Protein AF-A0A3D5M4F5-F1 (afdb_monomer_lite)

Sequence (116 aa):
MSSNTANNKKQNHLEYRVFPEPHWRLTPGNSAIHSEILLVHGLGEHAGRMLSVASFLANQGFAVRILDLPGHGGDGSESHHRLMRAYLTEGGPAEVLHAIRNLSAADQQHLHHVRD

Radius of gyration: 15.27 Å; chains: 1; bounding box: 43×43×36 Å

Secondary structure (DSSP, 8-state):
---------PPPEEEEE-SSSSEEEEE-SSS----EEEEE--TT--HHHHHHHHHHHHTTT-EEEEEPPTT-S----HHHHHHHHHHHH--SHHHHHHHHHTS-HHHHHHHHHTT-

pLDDT: mean 84.7, std 14.72, range [34.66, 97.19]

Structure (mmCIF, N/CA/C/O backbone):
data_AF-A0A3D5M4F5-F1
#
_entry.id   AF-A0A3D5M4F5-F1
#
loop_
_atom_site.group_PDB
_atom_site.id
_atom_site.type_symbol
_atom_site.label_atom_id
_atom_site.label_alt_id
_atom_site.label_comp_id
_atom_site.label_asym_id
_atom_site.label_entity_id
_atom_site.label_seq_id
_atom_site.pdbx_PDB_ins_code
_atom_site.Cartn_x
_atom_site.Cartn_y
_atom_site.Cartn_z
_atom_site.occupancy
_atom_site.B_iso_or_equiv
_atom_site.auth_seq_id
_atom_site.auth_comp_id
_atom_site.auth_asym_id
_atom_site.auth_atom_id
_atom_site.pdbx_PDB_model_num
ATOM 1 N N . MET A 1 1 ? -30.906 27.298 -3.008 1.00 42.88 1 MET A N 1
ATOM 2 C CA . MET A 1 1 ? -29.902 27.182 -1.930 1.00 42.88 1 MET A CA 1
ATOM 3 C C . MET A 1 1 ? -29.877 25.731 -1.482 1.00 42.88 1 MET A C 1
ATOM 5 O O . MET A 1 1 ? -30.706 25.349 -0.672 1.00 42.88 1 MET A O 1
ATOM 9 N N . SER A 1 2 ? -28.992 24.917 -2.052 1.00 34.66 2 SER A N 1
ATOM 10 C CA . SER A 1 2 ? -28.764 23.551 -1.576 1.00 34.66 2 SER A CA 1
ATOM 11 C C . SER A 1 2 ? -27.272 23.391 -1.345 1.00 34.66 2 SER A C 1
ATOM 13 O O . SER A 1 2 ? 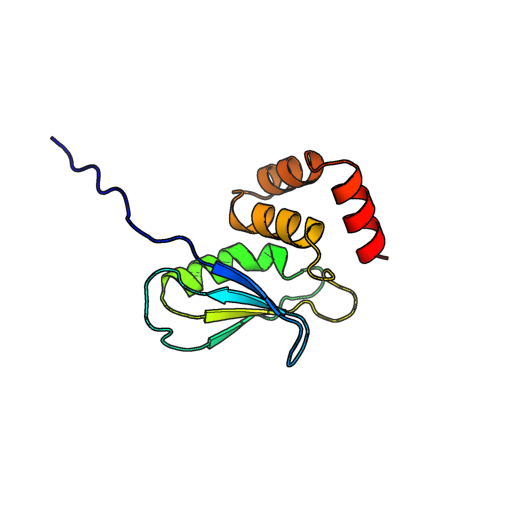-26.452 23.686 -2.210 1.00 34.66 2 SER A O 1
ATOM 15 N N . SER A 1 3 ? -26.976 23.056 -0.101 1.00 36.41 3 SER A N 1
ATOM 16 C CA . SER A 1 3 ? -25.694 22.989 0.580 1.00 36.41 3 SER A CA 1
ATOM 17 C C . SER A 1 3 ? -24.634 22.215 -0.200 1.00 36.41 3 SER A C 1
ATOM 19 O O . SER A 1 3 ? -24.733 21.005 -0.385 1.00 36.41 3 SER A O 1
ATOM 21 N N . ASN A 1 4 ? -23.580 22.931 -0.593 1.00 39.81 4 ASN A N 1
ATOM 22 C CA . ASN A 1 4 ? -22.304 22.361 -0.996 1.00 39.81 4 ASN A CA 1
ATOM 23 C C . ASN A 1 4 ? -21.596 21.854 0.269 1.00 39.81 4 ASN A C 1
ATOM 25 O O . ASN A 1 4 ? -20.771 22.551 0.859 1.00 39.81 4 ASN A O 1
ATOM 29 N N . THR A 1 5 ? -21.978 20.668 0.743 1.00 38.91 5 THR A N 1
ATOM 30 C CA . THR A 1 5 ? -21.260 19.969 1.813 1.00 38.91 5 THR A CA 1
ATOM 31 C C . THR A 1 5 ? -19.982 19.394 1.208 1.00 38.91 5 THR A C 1
ATOM 33 O O . THR A 1 5 ? -19.876 18.196 0.957 1.00 38.91 5 THR A O 1
ATOM 36 N N . ALA A 1 6 ? -19.025 20.274 0.899 1.00 41.09 6 ALA A N 1
ATOM 37 C CA . ALA A 1 6 ? -17.676 19.894 0.516 1.00 41.09 6 ALA A CA 1
ATOM 38 C C . ALA A 1 6 ? -17.098 19.063 1.667 1.00 41.09 6 ALA A C 1
ATOM 40 O O . ALA A 1 6 ? -16.788 19.563 2.748 1.00 41.09 6 ALA A O 1
ATOM 41 N N . ASN A 1 7 ? -17.087 17.756 1.440 1.00 41.69 7 ASN A N 1
ATOM 42 C CA . ASN A 1 7 ? -16.720 16.720 2.381 1.00 41.69 7 ASN A CA 1
ATOM 43 C C . ASN A 1 7 ? -15.250 16.934 2.766 1.00 41.69 7 ASN A C 1
ATOM 45 O O . ASN A 1 7 ? -14.347 16.560 2.023 1.00 41.69 7 ASN A O 1
ATOM 49 N N . ASN A 1 8 ? -15.008 17.586 3.903 1.00 44.53 8 ASN A N 1
ATOM 50 C CA . ASN A 1 8 ? -13.679 17.904 4.425 1.00 44.53 8 ASN A CA 1
ATOM 51 C C . ASN A 1 8 ? -12.998 16.644 5.004 1.00 44.53 8 ASN A C 1
ATOM 53 O O . ASN A 1 8 ? -12.540 16.622 6.148 1.00 44.53 8 ASN A O 1
ATOM 57 N N . LYS A 1 9 ? -12.984 15.543 4.241 1.00 54.16 9 LYS A N 1
ATOM 58 C CA . LYS A 1 9 ? -12.186 14.359 4.553 1.00 54.16 9 LYS A CA 1
ATOM 59 C C . LYS A 1 9 ? -10.754 14.668 4.133 1.00 54.16 9 LYS A C 1
ATOM 61 O O . LYS A 1 9 ? -10.445 14.671 2.944 1.00 54.16 9 LYS A O 1
ATOM 66 N N . LYS A 1 10 ? -9.875 14.945 5.104 1.00 64.81 10 LYS A N 1
ATOM 67 C CA . LYS A 1 10 ? -8.430 14.938 4.839 1.00 64.81 10 LYS A CA 1
ATOM 68 C C . LYS A 1 10 ? -8.054 13.601 4.206 1.00 64.81 10 LYS A C 1
ATOM 70 O O . LYS A 1 10 ? -8.524 12.555 4.651 1.00 64.81 10 LYS A O 1
ATOM 75 N N . GLN A 1 11 ? -7.226 13.662 3.169 1.00 81.62 11 GLN A N 1
ATOM 76 C CA . GLN A 1 11 ? -6.809 12.483 2.420 1.00 81.62 11 GLN A CA 1
ATOM 77 C C . GLN A 1 11 ? -6.050 11.501 3.319 1.00 81.62 11 GLN A C 1
ATOM 79 O O . GLN A 1 11 ? -5.262 11.909 4.174 1.00 81.62 11 GLN A O 1
ATOM 84 N N . ASN A 1 12 ? -6.284 10.208 3.099 1.00 90.81 12 ASN A N 1
ATOM 85 C CA . ASN A 1 12 ? -5.531 9.147 3.756 1.00 90.81 12 ASN A CA 1
ATOM 86 C C . ASN A 1 12 ? -4.047 9.235 3.365 1.00 90.81 12 ASN A C 1
ATOM 88 O O . ASN A 1 12 ? -3.704 9.530 2.216 1.00 90.81 12 ASN A O 1
ATOM 92 N N . HIS A 1 13 ? -3.166 8.975 4.326 1.00 93.25 13 HIS A N 1
ATOM 93 C CA . HIS A 1 13 ? -1.723 9.006 4.128 1.00 93.25 13 HIS A CA 1
ATOM 94 C C . HIS A 1 13 ? -1.216 7.610 3.765 1.00 93.25 13 HIS A C 1
ATOM 96 O O . HIS A 1 13 ? -1.340 6.688 4.570 1.00 93.25 13 HIS A O 1
ATOM 102 N N . LEU A 1 14 ? -0.681 7.462 2.552 1.00 94.81 14 LEU A N 1
ATOM 103 C CA . LEU A 1 14 ? -0.048 6.235 2.075 1.00 94.81 14 LEU A CA 1
ATOM 104 C C . LEU A 1 14 ? 1.466 6.343 2.268 1.00 94.81 14 LEU A C 1
ATOM 106 O O . LEU A 1 14 ? 2.067 7.310 1.802 1.00 94.81 14 LEU A O 1
ATOM 110 N N . GLU A 1 15 ? 2.059 5.338 2.897 1.00 94.56 15 GLU A N 1
ATOM 111 C CA . GLU A 1 15 ? 3.503 5.215 3.096 1.00 94.56 15 GLU A CA 1
ATOM 112 C C . GLU A 1 15 ? 3.953 3.765 2.874 1.00 94.56 15 GLU A C 1
ATOM 114 O O . GLU A 1 15 ? 3.195 2.825 3.126 1.00 94.56 15 GLU A O 1
ATOM 119 N N . TYR A 1 16 ? 5.194 3.583 2.431 1.00 93.88 16 TYR A N 1
ATOM 120 C CA . TYR A 1 16 ? 5.859 2.284 2.399 1.00 93.88 16 TYR A CA 1
ATOM 121 C C . TYR A 1 16 ? 6.779 2.131 3.613 1.00 93.88 16 TYR A C 1
ATOM 123 O O . TYR A 1 16 ? 7.512 3.053 3.975 1.00 93.88 16 TYR A O 1
ATOM 131 N N . ARG A 1 17 ? 6.741 0.970 4.266 1.00 94.12 17 ARG A N 1
ATOM 132 C CA . ARG A 1 17 ? 7.524 0.653 5.467 1.00 94.12 17 ARG A CA 1
ATOM 133 C C . ARG A 1 17 ? 8.280 -0.648 5.255 1.00 94.12 17 ARG A C 1
ATOM 135 O O . ARG A 1 17 ? 7.734 -1.570 4.673 1.00 94.12 17 ARG A O 1
ATOM 142 N N . VAL A 1 18 ? 9.496 -0.742 5.792 1.00 90.44 18 VAL A N 1
ATOM 143 C CA . VAL A 1 18 ? 10.372 -1.925 5.645 1.00 90.44 18 VAL A CA 1
ATOM 144 C C . VAL A 1 18 ? 10.424 -2.834 6.880 1.00 90.44 18 VAL A C 1
ATOM 146 O O . VAL A 1 18 ? 10.994 -3.913 6.815 1.00 90.44 18 VAL A O 1
ATOM 149 N N . PHE A 1 19 ? 9.842 -2.413 8.008 1.00 87.25 19 PHE A N 1
ATOM 150 C CA . PHE A 1 19 ? 9.840 -3.161 9.272 1.00 87.25 19 PHE A CA 1
ATOM 151 C C . PHE A 1 19 ? 8.417 -3.232 9.863 1.00 87.25 19 PHE A C 1
ATOM 153 O O . PHE A 1 19 ? 7.711 -2.214 9.834 1.00 87.25 19 PHE A O 1
ATOM 160 N N . PRO A 1 20 ? 7.972 -4.365 10.453 1.00 85.06 20 PRO A N 1
ATOM 161 C CA . PRO A 1 20 ? 8.710 -5.623 10.658 1.00 85.06 20 PRO A CA 1
ATOM 162 C C . PRO A 1 20 ? 8.977 -6.417 9.374 1.00 85.06 20 PRO A C 1
ATOM 164 O O . PRO A 1 20 ? 10.002 -7.070 9.293 1.00 85.06 20 PRO A O 1
ATOM 167 N N . GLU A 1 21 ? 8.117 -6.273 8.370 1.00 89.50 21 GLU A N 1
ATOM 168 C CA . GLU A 1 21 ? 8.307 -6.765 7.002 1.00 89.50 21 GLU A CA 1
ATOM 169 C C . GLU A 1 21 ? 7.947 -5.635 6.026 1.00 89.50 21 GLU A C 1
ATOM 171 O O . GLU A 1 21 ? 7.187 -4.739 6.422 1.00 89.50 21 GLU A O 1
ATOM 176 N N . PRO A 1 22 ? 8.445 -5.637 4.779 1.00 90.50 22 PRO A N 1
ATOM 177 C CA . PRO A 1 22 ? 8.038 -4.670 3.769 1.00 90.50 22 PRO A CA 1
ATOM 178 C C . PRO A 1 22 ? 6.519 -4.654 3.541 1.00 90.50 22 PRO A C 1
ATOM 180 O O . PRO A 1 22 ? 5.904 -5.681 3.261 1.00 90.50 22 PRO A O 1
ATOM 183 N N . HIS A 1 23 ? 5.886 -3.491 3.706 1.00 93.50 23 HIS A N 1
ATOM 184 C CA . HIS A 1 23 ? 4.442 -3.325 3.534 1.00 93.50 23 HIS A CA 1
ATOM 185 C C . HIS A 1 23 ? 4.053 -1.882 3.222 1.00 93.50 23 HIS A C 1
ATOM 187 O O . HIS A 1 23 ? 4.709 -0.919 3.622 1.00 93.50 23 HIS A O 1
ATOM 193 N N . TRP A 1 24 ? 2.898 -1.735 2.586 1.00 95.31 24 TRP A N 1
ATOM 194 C CA . TRP A 1 24 ? 2.203 -0.464 2.466 1.00 95.31 24 TRP A CA 1
ATOM 195 C C . TRP A 1 24 ? 1.361 -0.217 3.708 1.00 95.31 24 TRP A C 1
ATOM 197 O O . TRP A 1 24 ? 0.727 -1.128 4.245 1.00 95.31 24 TRP A O 1
ATOM 207 N N . ARG A 1 25 ? 1.313 1.032 4.159 1.00 95.94 25 ARG A N 1
ATOM 208 C CA . ARG A 1 25 ? 0.425 1.465 5.230 1.00 95.94 25 ARG A CA 1
ATOM 209 C C . ARG A 1 25 ? -0.415 2.641 4.768 1.00 95.94 25 ARG A C 1
ATOM 211 O O . ARG A 1 25 ? 0.112 3.649 4.308 1.00 95.94 25 ARG A O 1
ATOM 218 N N . LEU A 1 26 ? -1.726 2.510 4.932 1.00 95.88 26 LEU A N 1
ATOM 219 C CA . LEU A 1 26 ? -2.688 3.574 4.704 1.00 95.88 26 LEU A CA 1
ATOM 220 C C . LEU A 1 26 ? -3.252 4.039 6.052 1.00 95.88 26 LEU A C 1
ATOM 222 O O . LEU A 1 26 ? -3.953 3.295 6.740 1.00 95.88 26 LEU A O 1
ATOM 226 N N . THR A 1 27 ? -2.919 5.269 6.435 1.00 95.69 27 THR A N 1
ATOM 227 C CA . THR A 1 27 ? -3.316 5.878 7.710 1.00 95.69 27 THR A CA 1
ATOM 228 C C . THR A 1 27 ? -4.453 6.889 7.491 1.00 95.69 27 THR A C 1
ATOM 230 O O . THR A 1 27 ? -4.341 7.727 6.589 1.00 95.69 27 THR A O 1
ATOM 233 N N . PRO A 1 28 ? -5.536 6.859 8.294 1.00 93.19 28 PRO A N 1
ATOM 234 C CA . PRO A 1 28 ? -6.624 7.833 8.205 1.00 93.19 28 PRO A CA 1
ATOM 235 C C . PRO A 1 28 ? -6.133 9.272 8.398 1.00 93.19 28 PRO A C 1
ATOM 237 O O . PRO A 1 28 ? -5.388 9.560 9.332 1.00 93.19 28 PRO A O 1
ATOM 240 N N . GLY A 1 29 ? -6.582 10.201 7.551 1.00 85.50 29 GLY A N 1
ATOM 241 C CA . GLY A 1 29 ? -6.099 11.588 7.576 1.00 85.50 29 GLY A CA 1
ATOM 242 C C . GLY A 1 29 ? -6.604 12.457 8.741 1.00 85.50 29 GLY A C 1
ATOM 243 O O . GLY A 1 29 ? -6.074 13.548 8.945 1.00 85.50 29 GLY A O 1
ATOM 244 N N . ASN A 1 30 ? -7.645 12.041 9.479 1.00 70.44 30 ASN A N 1
ATOM 245 C CA . ASN A 1 30 ? -8.355 12.936 10.411 1.00 70.44 30 ASN A CA 1
ATOM 246 C C . ASN A 1 30 ? -8.956 12.256 11.661 1.00 70.44 30 ASN A C 1
ATOM 248 O O . ASN A 1 30 ? -9.957 12.730 12.201 1.00 70.44 30 ASN A O 1
ATOM 252 N N . SER A 1 31 ? -8.397 11.145 12.146 1.00 66.50 31 SER A N 1
ATOM 253 C CA . SER A 1 31 ? -8.943 10.456 13.328 1.00 66.50 31 SER A CA 1
ATOM 254 C C . SER A 1 31 ? -7.859 9.773 14.152 1.00 66.50 31 SER A C 1
ATOM 256 O O . SER A 1 31 ? -6.847 9.334 13.608 1.00 66.50 31 SER A O 1
ATOM 258 N N . ALA A 1 32 ? -8.086 9.668 15.466 1.00 80.31 32 ALA A N 1
ATOM 259 C CA . ALA A 1 32 ? -7.339 8.731 16.293 1.00 80.31 32 ALA A CA 1
ATOM 260 C C . ALA A 1 32 ? -7.535 7.324 15.711 1.00 80.31 32 ALA A C 1
ATOM 262 O O . ALA A 1 32 ? -8.663 6.933 15.405 1.00 80.31 32 ALA A O 1
ATOM 263 N N . ILE A 1 33 ? -6.437 6.599 15.512 1.00 90.94 33 ILE A N 1
ATOM 264 C CA . ILE A 1 33 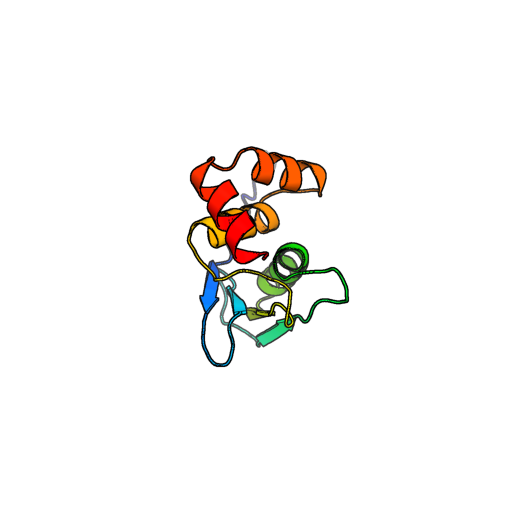? -6.482 5.235 14.987 1.00 90.94 33 ILE A CA 1
ATOM 265 C C . ILE A 1 33 ? -7.208 4.376 16.023 1.00 90.94 33 ILE A C 1
ATOM 267 O O . ILE A 1 33 ? -6.732 4.249 17.149 1.00 90.94 33 ILE A O 1
ATOM 271 N N . HIS A 1 34 ? -8.349 3.800 15.644 1.00 88.88 34 HIS A N 1
ATOM 272 C CA . HIS A 1 34 ? -9.095 2.900 16.523 1.00 88.88 34 HIS A CA 1
ATOM 273 C C . HIS A 1 34 ? -8.322 1.593 16.736 1.00 88.88 34 HIS A C 1
ATOM 275 O O . HIS A 1 34 ? -8.100 1.155 17.861 1.00 88.88 34 HIS A O 1
ATOM 281 N N . SER A 1 35 ? -7.895 0.977 15.632 1.00 94.19 35 SER A N 1
ATOM 282 C CA . SER A 1 35 ? -7.106 -0.253 15.612 1.00 94.19 35 SER A CA 1
ATOM 283 C C . SER A 1 35 ? -6.421 -0.437 14.254 1.00 94.19 35 SER A C 1
ATOM 285 O O . SER A 1 35 ? -6.637 0.342 13.318 1.00 94.19 35 SER A O 1
ATOM 287 N N . GLU A 1 36 ? -5.589 -1.474 14.145 1.00 95.31 36 GLU A N 1
ATOM 288 C CA . GLU A 1 36 ? -4.922 -1.844 12.896 1.00 95.31 36 GLU A CA 1
ATOM 289 C C . GLU A 1 36 ? -5.595 -3.041 12.221 1.00 95.31 36 GLU A C 1
ATOM 291 O O . GLU A 1 36 ? -6.070 -3.956 12.892 1.00 95.31 36 GLU A O 1
ATOM 296 N N . ILE A 1 37 ? -5.604 -3.038 10.888 1.00 97.19 37 ILE A N 1
ATOM 297 C CA . ILE A 1 37 ? -6.034 -4.166 10.058 1.00 97.19 37 ILE A CA 1
ATOM 298 C C . ILE A 1 37 ? -4.876 -4.569 9.150 1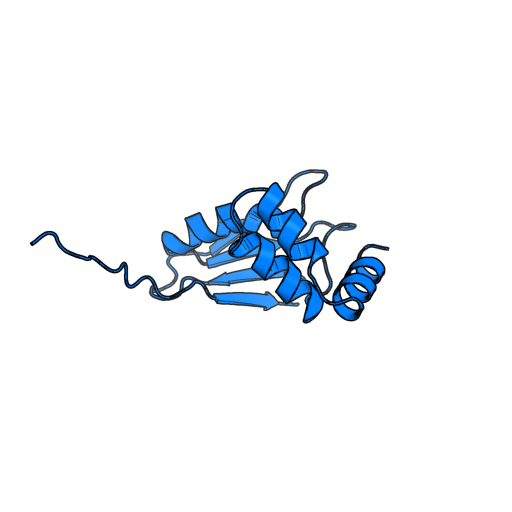.00 97.19 37 ILE A C 1
ATOM 300 O O . ILE A 1 37 ? -4.267 -3.717 8.502 1.00 97.19 37 ILE A O 1
ATOM 304 N N . LEU A 1 38 ? -4.605 -5.870 9.080 1.00 96.44 38 LEU A N 1
ATOM 305 C CA . LEU A 1 38 ? -3.691 -6.461 8.109 1.00 96.44 38 LEU A CA 1
ATOM 306 C C . LEU A 1 38 ? -4.499 -7.035 6.941 1.00 96.44 38 LEU A C 1
ATOM 308 O O . LEU A 1 38 ? -5.306 -7.941 7.138 1.00 96.44 38 LEU A O 1
ATOM 312 N N . LEU A 1 39 ? -4.282 -6.513 5.735 1.00 95.44 39 LEU A N 1
ATOM 313 C CA . LEU A 1 39 ? -4.837 -7.054 4.500 1.00 95.44 39 LEU A CA 1
ATOM 314 C C . LEU A 1 39 ? -3.800 -7.943 3.816 1.00 95.44 39 LEU A C 1
ATOM 316 O O . LEU A 1 39 ? -2.720 -7.484 3.440 1.00 95.44 39 LEU A O 1
ATOM 320 N N . VAL A 1 40 ? -4.169 -9.210 3.646 1.00 93.88 40 VAL A N 1
ATOM 321 C CA . VAL A 1 40 ? -3.419 -10.214 2.890 1.00 93.88 40 VAL A CA 1
ATOM 322 C C . VAL A 1 40 ? -4.196 -10.491 1.610 1.00 93.88 40 VAL A C 1
ATOM 324 O O . VAL A 1 40 ? -5.385 -10.810 1.670 1.00 93.88 40 VAL A O 1
ATOM 327 N N . HIS A 1 41 ? -3.556 -10.335 0.455 1.00 90.81 41 HIS A N 1
ATOM 328 C CA . HIS A 1 41 ? -4.198 -10.600 -0.830 1.00 90.81 41 HIS A CA 1
ATOM 329 C C . HIS A 1 41 ? -4.194 -12.101 -1.179 1.00 90.81 41 HIS A C 1
ATOM 331 O O . HIS A 1 41 ? -3.462 -12.895 -0.590 1.00 90.81 41 HIS A O 1
ATOM 337 N N . GLY A 1 42 ? -5.031 -12.495 -2.144 1.00 86.88 42 GLY A N 1
ATOM 338 C CA . GLY A 1 42 ? -5.090 -13.863 -2.671 1.00 86.88 42 GLY A CA 1
ATOM 339 C C . GLY A 1 42 ? -4.089 -14.131 -3.802 1.00 86.88 42 GLY A C 1
ATOM 340 O O . GLY A 1 42 ? -3.273 -13.278 -4.152 1.00 86.88 42 GLY A O 1
ATOM 341 N N . LEU A 1 43 ? -4.170 -15.322 -4.399 1.00 85.50 43 LEU A N 1
ATOM 342 C CA . LEU A 1 43 ? -3.338 -15.717 -5.540 1.00 85.50 43 LEU A CA 1
ATOM 343 C C . LEU A 1 43 ? -3.579 -14.805 -6.756 1.00 85.50 43 LEU A C 1
ATOM 345 O O . LEU A 1 43 ? -4.728 -14.565 -7.122 1.00 85.50 43 LEU A O 1
ATOM 349 N N . GLY A 1 44 ? -2.501 -14.346 -7.401 1.00 81.75 44 GLY A N 1
ATOM 350 C CA . GLY A 1 44 ? -2.570 -13.488 -8.591 1.00 81.75 44 GLY A CA 1
ATOM 351 C C . GLY A 1 44 ? -2.934 -12.027 -8.303 1.00 81.75 44 GLY A C 1
ATOM 352 O O . GLY A 1 44 ? -3.134 -11.254 -9.238 1.00 81.75 44 GLY A O 1
ATOM 353 N N . GLU A 1 45 ? -3.014 -11.649 -7.027 1.00 87.31 45 GLU A N 1
ATOM 354 C CA . GLU A 1 45 ? -3.247 -10.276 -6.584 1.00 87.31 45 GLU A CA 1
ATOM 355 C C . GLU A 1 45 ? -1.988 -9.630 -6.002 1.00 87.31 45 GLU A C 1
ATOM 357 O O . GLU A 1 45 ? -0.954 -10.276 -5.854 1.00 87.31 45 GLU A O 1
ATOM 362 N N . HIS A 1 46 ? -2.074 -8.333 -5.707 1.00 88.56 46 HIS A N 1
ATOM 363 C CA . HIS A 1 46 ? -1.004 -7.559 -5.077 1.00 88.56 46 HIS A CA 1
ATOM 364 C C . HIS A 1 46 ? -1.584 -6.395 -4.251 1.00 88.56 46 HIS A C 1
ATOM 366 O O . HIS A 1 46 ? -2.760 -6.034 -4.384 1.00 88.56 46 HIS A O 1
ATOM 372 N N . ALA A 1 47 ? -0.756 -5.763 -3.420 1.00 91.44 47 ALA A N 1
ATOM 373 C CA . ALA A 1 47 ? -1.145 -4.718 -2.475 1.00 91.44 47 ALA A CA 1
ATOM 374 C C . ALA A 1 47 ? -1.883 -3.548 -3.141 1.00 91.44 47 ALA A C 1
ATOM 376 O O . ALA A 1 47 ? -2.883 -3.057 -2.618 1.00 91.44 47 ALA A O 1
ATOM 377 N N . GLY A 1 48 ? -1.430 -3.145 -4.332 1.00 90.44 48 GLY A N 1
ATOM 378 C CA . GLY A 1 48 ? -2.076 -2.123 -5.162 1.00 90.44 48 GLY A CA 1
ATOM 379 C C . GLY A 1 48 ? -3.580 -2.334 -5.337 1.00 90.44 48 GLY A C 1
ATOM 380 O O . GLY A 1 48 ? -4.357 -1.431 -5.036 1.00 90.44 48 GLY A O 1
ATOM 381 N N . ARG A 1 49 ? -4.035 -3.533 -5.722 1.00 89.69 49 ARG A N 1
ATOM 382 C CA . ARG A 1 49 ? -5.476 -3.766 -5.927 1.00 89.69 49 ARG A CA 1
ATOM 383 C C . ARG A 1 49 ? -6.277 -3.716 -4.623 1.00 89.69 49 ARG A C 1
ATOM 385 O O . ARG A 1 49 ? -7.473 -3.431 -4.639 1.00 89.69 49 ARG A O 1
ATOM 392 N N . MET A 1 50 ? -5.630 -3.942 -3.484 1.00 93.38 50 MET A N 1
ATOM 393 C CA . MET A 1 50 ? -6.276 -3.878 -2.172 1.00 93.38 50 MET A CA 1
ATOM 394 C C . MET A 1 50 ? -6.443 -2.441 -1.657 1.00 93.38 50 MET A C 1
ATOM 396 O O . MET A 1 50 ? -7.136 -2.233 -0.660 1.00 93.38 50 MET A O 1
ATOM 400 N N . LEU A 1 51 ? -5.861 -1.432 -2.320 1.00 93.00 51 LEU A N 1
ATOM 401 C CA . LEU A 1 51 ? -5.895 -0.042 -1.852 1.00 93.00 51 LEU A CA 1
ATOM 402 C C . LEU A 1 51 ? -7.301 0.557 -1.792 1.00 93.00 51 LEU A C 1
ATOM 404 O O . LEU A 1 51 ? -7.565 1.370 -0.908 1.00 93.00 51 LEU A O 1
ATOM 408 N N . SER A 1 52 ? -8.222 0.140 -2.662 1.00 91.56 52 SER A N 1
ATOM 409 C CA . SER A 1 52 ? -9.621 0.588 -2.604 1.00 91.56 52 SER A CA 1
ATOM 410 C C . SER A 1 52 ? -10.311 0.113 -1.316 1.00 91.56 52 SER A C 1
ATOM 412 O O . SER A 1 52 ? -10.926 0.911 -0.604 1.00 91.56 52 SER A O 1
ATOM 414 N N . VAL A 1 53 ? -10.127 -1.162 -0.954 1.00 94.06 53 VAL A N 1
ATOM 415 C CA . VAL A 1 53 ? -10.611 -1.758 0.303 1.00 94.06 53 VAL A CA 1
ATOM 416 C C . VAL A 1 53 ? -9.919 -1.115 1.504 1.00 94.06 53 VAL A C 1
ATOM 418 O O . VAL A 1 53 ? -10.579 -0.739 2.473 1.00 94.06 53 VAL A O 1
ATOM 421 N N . ALA A 1 54 ? -8.601 -0.918 1.434 1.00 95.31 54 ALA A N 1
ATOM 422 C CA . ALA A 1 54 ? -7.850 -0.239 2.482 1.00 95.31 54 ALA A CA 1
ATOM 423 C C . ALA A 1 54 ? -8.338 1.198 2.698 1.00 95.31 54 ALA A C 1
ATOM 425 O O . ALA A 1 54 ? -8.489 1.629 3.836 1.00 95.31 54 ALA A O 1
ATOM 426 N N . SER A 1 55 ? -8.636 1.930 1.622 1.00 93.62 55 SER A N 1
ATOM 427 C CA . SER A 1 55 ? -9.172 3.291 1.685 1.00 93.62 55 SER A CA 1
ATOM 428 C C . SER A 1 55 ? -10.558 3.316 2.320 1.00 93.62 55 SER A C 1
ATOM 430 O O . SER A 1 55 ? -10.829 4.160 3.177 1.00 93.62 55 SER A O 1
ATOM 432 N N . PHE A 1 56 ? -11.419 2.353 1.975 1.00 93.19 56 PHE A N 1
ATOM 433 C CA . PHE A 1 56 ? -12.711 2.180 2.633 1.00 93.19 56 PHE A CA 1
ATOM 434 C C . PHE A 1 56 ? -12.553 1.968 4.146 1.00 93.19 56 PHE A C 1
ATOM 436 O O . PHE A 1 56 ? -13.185 2.686 4.917 1.00 93.19 56 PHE A O 1
ATOM 443 N N . LEU A 1 57 ? -11.677 1.056 4.575 1.00 94.62 57 LEU A N 1
ATOM 444 C CA . LEU A 1 57 ? -11.415 0.786 5.994 1.00 94.62 57 LEU A CA 1
ATOM 445 C C . LEU A 1 57 ? -10.766 1.985 6.707 1.00 94.62 57 LEU A C 1
ATOM 447 O O . LEU A 1 57 ? -11.171 2.342 7.812 1.00 94.62 57 LEU A O 1
ATOM 451 N N . ALA A 1 58 ? -9.818 2.669 6.065 1.00 94.06 58 ALA A N 1
ATOM 452 C CA . ALA A 1 58 ? -9.189 3.867 6.614 1.00 94.06 58 ALA A CA 1
ATOM 453 C C . ALA A 1 58 ? -10.196 5.003 6.825 1.00 94.06 58 ALA A C 1
ATOM 455 O O . ALA A 1 58 ? -10.171 5.685 7.849 1.00 94.06 58 ALA A O 1
ATOM 456 N N . ASN A 1 59 ? -11.168 5.142 5.923 1.00 91.31 59 ASN A N 1
ATOM 457 C CA . ASN A 1 59 ? -12.267 6.091 6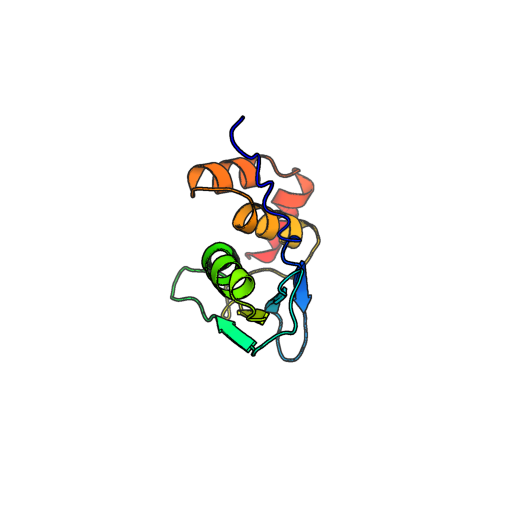.083 1.00 91.31 59 ASN A CA 1
ATOM 458 C C . ASN A 1 59 ? -13.199 5.770 7.268 1.00 91.31 59 ASN A C 1
ATOM 460 O O . ASN A 1 59 ? -13.995 6.635 7.630 1.00 91.31 59 ASN A O 1
ATOM 464 N N . GLN A 1 60 ? -13.101 4.573 7.857 1.00 91.56 60 GLN A N 1
ATOM 465 C CA . GLN A 1 60 ? -13.794 4.169 9.087 1.00 91.56 60 GLN A CA 1
ATOM 466 C C . GLN A 1 60 ? -12.907 4.268 10.344 1.00 91.56 60 GLN A C 1
ATOM 468 O O . GLN A 1 60 ? -13.345 3.895 11.428 1.00 91.56 60 GLN A O 1
ATOM 473 N N . GLY A 1 61 ? -11.670 4.770 10.228 1.00 93.00 61 GLY A N 1
ATOM 474 C CA . GLY A 1 61 ? -10.768 4.999 11.366 1.00 93.00 61 GLY A CA 1
ATOM 475 C C . GLY A 1 61 ? -9.735 3.897 11.632 1.00 93.00 61 GLY A C 1
ATOM 476 O O . GLY A 1 61 ? -9.034 3.956 12.645 1.00 93.00 61 GLY A O 1
ATOM 477 N N . PHE A 1 62 ? -9.598 2.914 10.738 1.00 95.50 62 PHE A N 1
ATOM 478 C CA . PHE A 1 62 ? -8.575 1.868 10.848 1.00 95.50 62 PHE A CA 1
ATOM 479 C C . PHE A 1 62 ? -7.269 2.279 10.167 1.00 95.50 62 PHE A C 1
ATOM 481 O O . PHE A 1 62 ? -7.279 2.778 9.046 1.00 95.50 62 PHE A O 1
ATOM 488 N N . ALA A 1 63 ? -6.124 2.008 10.790 1.00 96.00 63 ALA A N 1
ATOM 489 C CA . ALA A 1 63 ? -4.865 2.012 10.050 1.00 96.00 63 ALA A CA 1
ATOM 490 C C . ALA A 1 63 ? -4.705 0.666 9.341 1.00 96.00 63 ALA A C 1
ATOM 492 O O . ALA A 1 63 ? -4.802 -0.386 9.972 1.00 96.00 63 ALA A O 1
ATOM 493 N N . VAL A 1 64 ? -4.473 0.689 8.032 1.00 96.94 64 VAL A N 1
ATOM 494 C CA . VAL A 1 64 ? -4.465 -0.532 7.224 1.00 96.94 64 VAL A CA 1
ATOM 495 C C . VAL A 1 64 ? -3.057 -0.817 6.741 1.00 96.94 64 VAL A C 1
ATOM 497 O O . VAL A 1 64 ? -2.439 0.028 6.099 1.00 96.94 64 VAL A O 1
ATOM 500 N N . ARG A 1 65 ? -2.553 -2.011 7.042 1.00 96.62 65 ARG A N 1
ATOM 501 C CA . A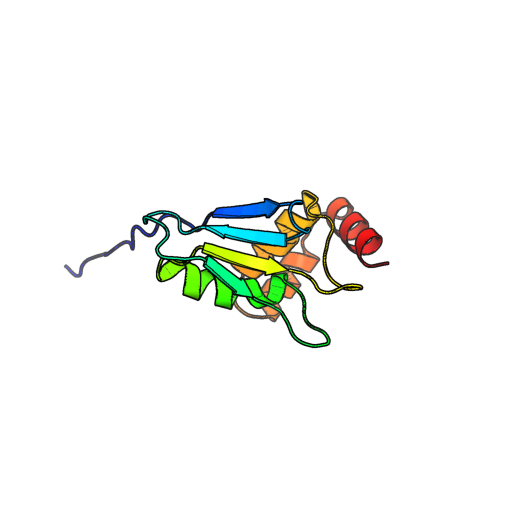RG A 1 65 ? -1.312 -2.550 6.488 1.00 96.62 65 ARG A CA 1
ATOM 502 C C . ARG A 1 65 ? -1.653 -3.497 5.352 1.00 96.62 65 ARG A C 1
ATOM 504 O O . ARG A 1 65 ? -2.554 -4.318 5.492 1.00 96.62 65 ARG A O 1
ATOM 511 N N . ILE A 1 66 ? -0.932 -3.388 4.250 1.00 95.31 66 ILE A N 1
ATOM 512 C CA . ILE A 1 66 ? -1.137 -4.186 3.049 1.00 95.31 66 ILE A CA 1
ATOM 513 C C . ILE A 1 66 ? 0.231 -4.723 2.658 1.00 95.31 66 ILE A C 1
ATOM 515 O O . ILE A 1 66 ? 1.129 -3.951 2.324 1.00 95.31 66 ILE A O 1
ATOM 519 N N . LEU A 1 67 ? 0.397 -6.033 2.760 1.00 90.75 67 LEU A N 1
ATOM 520 C CA . LEU A 1 67 ? 1.624 -6.708 2.353 1.00 90.75 67 LEU A CA 1
ATOM 521 C C . LEU A 1 67 ? 1.462 -7.300 0.961 1.00 90.75 67 LEU A C 1
ATOM 523 O O . LEU A 1 67 ? 0.371 -7.740 0.596 1.00 90.75 67 LEU A O 1
ATOM 527 N N . ASP A 1 68 ? 2.568 -7.348 0.233 1.00 89.75 68 ASP A N 1
ATOM 528 C CA . ASP A 1 68 ? 2.708 -8.227 -0.915 1.00 89.75 68 ASP A CA 1
ATOM 529 C C . ASP A 1 68 ? 3.257 -9.580 -0.437 1.00 89.75 68 ASP A C 1
ATOM 531 O O . ASP A 1 68 ? 4.197 -9.643 0.358 1.00 89.75 68 ASP A O 1
ATOM 535 N N . LEU A 1 69 ? 2.632 -10.674 -0.870 1.00 85.25 69 LEU A N 1
ATOM 536 C CA . LEU A 1 69 ? 3.127 -12.026 -0.609 1.00 85.25 69 LEU A CA 1
ATOM 537 C C . LEU A 1 69 ? 4.387 -12.306 -1.453 1.00 85.25 69 LEU A C 1
ATOM 539 O O . LEU A 1 69 ? 4.532 -11.722 -2.528 1.00 85.25 69 LEU A O 1
ATOM 543 N N . PRO A 1 70 ? 5.285 -13.219 -1.025 1.00 81.06 70 PRO A N 1
ATOM 544 C CA . PRO A 1 70 ? 6.506 -13.534 -1.767 1.00 81.06 70 PRO A CA 1
ATOM 545 C C . PRO A 1 70 ? 6.262 -13.800 -3.261 1.00 81.06 70 PRO A C 1
ATOM 547 O O . PRO A 1 70 ? 5.305 -14.482 -3.640 1.00 81.06 70 PRO A O 1
ATOM 550 N N . GLY A 1 71 ? 7.133 -13.251 -4.110 1.00 71.44 71 GLY A N 1
ATOM 551 C CA . GLY A 1 71 ? 7.004 -13.318 -5.571 1.00 71.44 71 GLY A CA 1
ATOM 552 C C . GLY A 1 71 ? 5.994 -12.333 -6.175 1.00 71.44 71 GLY A C 1
ATOM 553 O O . GLY A 1 71 ? 5.730 -12.404 -7.370 1.00 71.44 71 GLY A O 1
ATOM 554 N N . HIS A 1 72 ? 5.418 -11.435 -5.371 1.00 73.44 72 HIS A N 1
ATOM 555 C CA . HIS A 1 72 ? 4.548 -10.346 -5.812 1.00 73.44 72 HIS A CA 1
ATOM 556 C C . HIS A 1 72 ? 5.043 -9.021 -5.219 1.00 73.44 72 HIS A C 1
ATOM 558 O O . HIS A 1 72 ? 5.777 -9.006 -4.231 1.00 73.44 72 HIS A O 1
ATOM 564 N N . GLY A 1 73 ? 4.599 -7.906 -5.800 1.00 71.25 73 GLY A N 1
ATOM 565 C CA . GLY A 1 73 ? 4.732 -6.585 -5.187 1.00 71.25 73 GLY A CA 1
ATOM 566 C C . GLY A 1 73 ? 5.765 -5.661 -5.812 1.00 71.25 73 GLY A C 1
ATOM 567 O O . GLY A 1 73 ? 6.017 -5.712 -7.015 1.00 71.25 73 GLY A O 1
ATOM 568 N N . GLY A 1 74 ? 6.281 -4.757 -4.979 1.00 78.25 74 GLY A N 1
ATOM 569 C CA . GLY A 1 74 ? 7.224 -3.710 -5.355 1.00 78.25 74 GLY A CA 1
ATOM 570 C C . GLY A 1 74 ? 8.180 -3.345 -4.221 1.00 78.25 74 GLY A C 1
ATOM 571 O O . GLY A 1 74 ? 7.970 -3.718 -3.072 1.00 78.25 74 GLY A O 1
ATOM 572 N N . ASP A 1 75 ? 9.221 -2.582 -4.540 1.00 84.94 75 ASP A N 1
ATOM 573 C CA . ASP A 1 75 ? 10.309 -2.211 -3.621 1.00 84.94 75 ASP A CA 1
ATOM 574 C C . ASP A 1 75 ? 10.037 -0.928 -2.809 1.00 84.94 75 ASP A C 1
ATOM 576 O O . ASP A 1 75 ? 10.850 -0.534 -1.971 1.00 84.94 75 ASP A O 1
ATOM 580 N N . GLY A 1 76 ? 8.902 -0.264 -3.054 1.00 84.25 76 GLY A N 1
ATOM 581 C CA . GLY A 1 76 ? 8.558 1.010 -2.423 1.00 84.25 76 GLY A CA 1
ATOM 582 C C . GLY A 1 76 ? 9.336 2.220 -2.944 1.00 84.25 76 GLY A C 1
ATOM 583 O O . GLY A 1 76 ? 9.332 3.266 -2.296 1.00 84.25 76 GLY A O 1
ATOM 584 N N . SER A 1 77 ? 9.981 2.122 -4.105 1.00 90.06 77 SER A N 1
ATOM 585 C CA . SER A 1 77 ? 10.576 3.257 -4.812 1.00 90.06 77 SER A CA 1
ATOM 586 C C . SER A 1 77 ? 9.559 4.355 -5.138 1.00 90.06 77 SER A C 1
ATOM 588 O O . SER A 1 77 ? 8.343 4.195 -4.995 1.00 90.06 77 SER A O 1
ATOM 590 N N . GLU A 1 78 ? 10.044 5.494 -5.628 1.00 91.62 78 GLU A N 1
ATOM 591 C CA . GLU A 1 78 ? 9.178 6.575 -6.106 1.00 91.62 78 GLU A CA 1
ATOM 592 C C . GLU A 1 78 ? 8.266 6.115 -7.257 1.00 91.62 78 GLU A C 1
ATOM 594 O O . GLU A 1 78 ? 7.077 6.437 -7.280 1.00 91.62 78 GLU A O 1
ATOM 599 N N . SER A 1 79 ? 8.777 5.298 -8.181 1.00 89.81 79 SER A N 1
ATOM 600 C CA . SER A 1 79 ? 7.970 4.738 -9.268 1.00 89.81 79 SER A CA 1
ATOM 601 C C . SER A 1 79 ? 6.899 3.783 -8.731 1.00 89.81 79 SER A C 1
ATOM 603 O O . SER A 1 79 ? 5.755 3.828 -9.191 1.00 89.81 79 SER A O 1
ATOM 605 N N . HIS A 1 80 ? 7.205 2.991 -7.694 1.00 89.94 80 HIS A N 1
ATOM 606 C CA . HIS A 1 80 ? 6.182 2.209 -6.997 1.00 89.94 80 HIS A CA 1
ATOM 607 C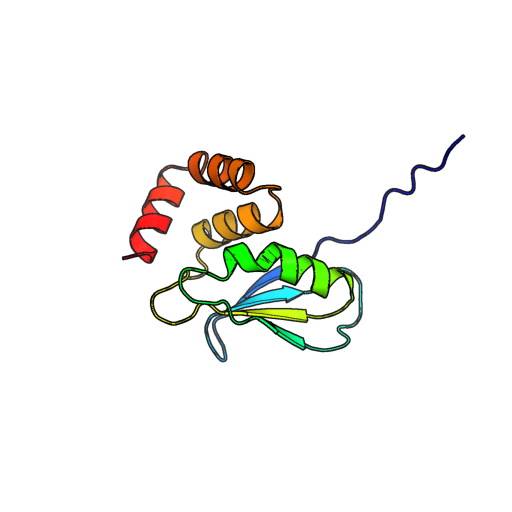 C . HIS A 1 80 ? 5.157 3.077 -6.280 1.00 89.94 80 HIS A C 1
ATOM 609 O O . HIS A 1 80 ? 3.967 2.792 -6.372 1.00 89.94 80 HIS A O 1
ATOM 615 N N . HIS A 1 81 ? 5.562 4.161 -5.621 1.00 90.69 81 HIS A N 1
ATOM 616 C CA . HIS A 1 81 ? 4.610 5.089 -5.017 1.00 90.69 81 HIS A CA 1
ATOM 617 C C . HIS A 1 81 ? 3.658 5.680 -6.063 1.00 90.69 81 HIS A C 1
ATOM 619 O O . HIS A 1 81 ? 2.458 5.763 -5.801 1.00 90.69 81 HIS A O 1
ATOM 625 N N . ARG A 1 82 ? 4.142 6.027 -7.263 1.00 91.50 82 ARG A N 1
ATOM 626 C CA . ARG A 1 82 ? 3.287 6.488 -8.374 1.00 91.50 82 ARG A CA 1
ATOM 627 C C . ARG A 1 82 ? 2.302 5.415 -8.823 1.00 91.50 82 ARG A C 1
ATOM 629 O O . ARG A 1 82 ? 1.117 5.711 -8.971 1.00 91.50 82 ARG A O 1
ATOM 636 N N . LEU A 1 83 ? 2.764 4.173 -8.972 1.00 89.94 83 LEU A N 1
ATOM 637 C CA . LEU A 1 83 ? 1.897 3.035 -9.284 1.00 89.94 83 LEU A CA 1
ATOM 638 C C . LEU A 1 83 ? 0.806 2.857 -8.218 1.00 89.94 83 LEU A C 1
ATOM 640 O O . LEU A 1 83 ? -0.372 2.731 -8.542 1.00 89.94 83 LEU A O 1
ATOM 644 N N . MET A 1 84 ? 1.180 2.887 -6.941 1.00 91.62 84 MET A N 1
ATOM 645 C CA . MET A 1 84 ? 0.241 2.728 -5.832 1.00 91.62 84 MET A CA 1
ATOM 646 C C . MET A 1 84 ? -0.737 3.894 -5.729 1.00 91.62 84 MET A C 1
ATOM 648 O O . MET A 1 84 ? -1.915 3.689 -5.447 1.00 91.62 84 MET A O 1
ATOM 652 N N . ARG A 1 85 ? -0.293 5.121 -6.011 1.00 90.56 85 ARG A N 1
ATOM 653 C CA . ARG A 1 85 ? -1.191 6.273 -6.125 1.00 90.56 85 ARG A CA 1
ATOM 654 C C . ARG A 1 85 ? -2.230 6.050 -7.211 1.00 90.56 85 ARG A C 1
ATOM 656 O O . ARG A 1 85 ? -3.395 6.256 -6.907 1.00 90.56 85 ARG A O 1
ATOM 663 N N . ALA A 1 86 ? -1.847 5.555 -8.390 1.00 89.44 86 ALA A N 1
ATOM 664 C CA . ALA A 1 86 ? -2.808 5.255 -9.450 1.00 89.44 86 ALA A CA 1
ATOM 665 C C . ALA A 1 86 ? -3.887 4.264 -8.973 1.00 89.44 86 ALA A C 1
ATOM 667 O O . ALA A 1 86 ? -5.073 4.506 -9.144 1.00 89.44 86 ALA A O 1
ATOM 668 N N . TYR A 1 87 ? -3.515 3.199 -8.265 1.00 90.00 87 TYR A N 1
ATOM 669 C CA . TYR A 1 87 ? -4.503 2.289 -7.668 1.00 90.00 87 TYR A CA 1
ATOM 670 C C . TYR A 1 87 ? -5.397 2.926 -6.594 1.00 90.00 87 TYR A C 1
ATOM 672 O O . TYR A 1 87 ? -6.518 2.469 -6.376 1.00 90.00 87 TYR A O 1
ATOM 680 N N . LEU A 1 88 ? -4.896 3.933 -5.876 1.00 89.12 88 LEU A N 1
ATOM 681 C CA . LEU A 1 88 ? -5.632 4.604 -4.806 1.00 89.12 88 LEU A CA 1
ATOM 682 C C . LEU A 1 88 ? -6.572 5.698 -5.330 1.00 89.12 88 LEU A C 1
ATOM 684 O O . LEU A 1 88 ? -7.612 5.941 -4.716 1.00 89.12 88 LEU A O 1
ATOM 688 N N . THR A 1 89 ? -6.169 6.408 -6.386 1.00 86.19 89 THR A N 1
ATOM 689 C CA . THR A 1 89 ? -6.862 7.600 -6.895 1.00 86.19 89 THR A CA 1
ATOM 690 C C . THR A 1 89 ? -7.700 7.328 -8.126 1.00 86.19 89 THR A C 1
ATOM 692 O O . THR A 1 89 ? -8.729 7.981 -8.293 1.00 86.19 89 THR A O 1
ATOM 695 N N . GLU A 1 90 ? -7.273 6.402 -8.981 1.00 83.19 90 GLU A N 1
ATOM 696 C CA . GLU A 1 90 ? -8.019 6.073 -10.186 1.00 83.19 90 GLU A CA 1
ATOM 697 C C . GLU A 1 90 ? -9.212 5.175 -9.856 1.00 83.19 90 GLU A C 1
ATOM 699 O O . GLU A 1 90 ? -9.222 4.434 -8.873 1.00 83.19 90 GLU A O 1
ATOM 704 N N . GLY A 1 91 ? -10.251 5.285 -10.681 1.00 77.12 91 GLY A N 1
ATOM 705 C CA . GLY A 1 91 ? -11.504 4.563 -10.498 1.00 77.12 91 GLY A CA 1
ATOM 706 C C . GLY A 1 91 ? -11.404 3.087 -10.883 1.00 77.12 91 GLY A C 1
ATOM 707 O O . GLY A 1 91 ? -10.891 2.251 -10.143 1.00 77.12 91 GLY A O 1
ATOM 708 N N . GLY A 1 92 ? -11.995 2.737 -12.022 1.00 81.56 92 GLY A N 1
ATOM 709 C CA . GLY A 1 92 ? -12.045 1.360 -12.489 1.00 81.56 92 GLY A CA 1
ATOM 710 C C . GLY A 1 92 ? -10.700 0.841 -13.019 1.00 81.56 92 GLY A C 1
ATOM 711 O O . GLY A 1 92 ? -9.715 1.573 -13.153 1.00 81.56 92 GLY A O 1
ATOM 712 N N . PRO A 1 93 ? -10.641 -0.456 -13.370 1.00 83.94 93 PRO A N 1
ATOM 713 C CA . PRO A 1 93 ? -9.434 -1.068 -13.919 1.00 83.94 93 PRO A CA 1
ATOM 714 C C . PRO A 1 93 ? -8.923 -0.394 -15.200 1.00 83.94 93 PRO A C 1
ATOM 716 O O . PRO A 1 93 ? -7.720 -0.388 -15.446 1.00 83.94 93 PRO A O 1
ATOM 719 N N . ALA A 1 94 ? -9.815 0.161 -16.025 1.00 88.00 94 ALA A N 1
ATOM 720 C CA . ALA A 1 94 ? -9.436 0.818 -17.273 1.00 88.00 94 ALA A CA 1
ATOM 721 C C . ALA A 1 94 ? -8.692 2.135 -17.011 1.00 88.00 94 ALA A C 1
ATOM 723 O O . ALA A 1 94 ? -7.676 2.407 -17.649 1.00 88.00 94 ALA A O 1
ATOM 724 N N . GLU A 1 95 ? -9.165 2.914 -16.042 1.00 88.19 95 GLU A N 1
ATOM 725 C CA . GLU A 1 95 ? -8.571 4.172 -15.603 1.00 88.19 95 GLU A CA 1
ATOM 726 C C . GLU A 1 95 ? -7.202 3.930 -14.966 1.00 88.19 95 GLU A C 1
ATOM 728 O O . GLU A 1 95 ? -6.224 4.575 -15.343 1.00 88.19 95 GLU A O 1
ATOM 733 N N . VAL A 1 96 ? -7.099 2.919 -14.098 1.00 87.81 96 VAL A N 1
ATOM 734 C CA . VAL A 1 96 ? -5.817 2.490 -13.521 1.00 87.81 96 VAL A CA 1
ATOM 735 C C . VAL A 1 96 ? -4.828 2.100 -14.624 1.00 87.81 96 VAL A C 1
ATOM 737 O O . VAL A 1 96 ? -3.695 2.578 -14.640 1.00 87.81 96 VAL A O 1
ATOM 740 N N . LEU A 1 97 ? -5.238 1.262 -15.584 1.00 88.94 97 LEU A N 1
ATOM 741 C CA . LEU A 1 97 ? -4.371 0.855 -16.696 1.00 88.94 97 LEU A CA 1
ATOM 742 C C . LEU A 1 97 ? -3.943 2.045 -17.559 1.00 88.94 97 LEU A C 1
ATOM 744 O O . LEU A 1 97 ? -2.797 2.092 -18.008 1.00 88.94 97 LEU A O 1
ATOM 748 N N . HIS A 1 98 ? -4.844 2.996 -17.796 1.00 90.94 98 HIS A N 1
ATOM 749 C CA . HIS A 1 98 ? -4.533 4.218 -18.522 1.00 90.94 98 HIS A CA 1
ATOM 750 C C . HIS A 1 98 ? -3.483 5.054 -17.782 1.00 90.94 98 HIS A C 1
ATOM 752 O O . HIS A 1 98 ? -2.479 5.435 -18.382 1.00 90.94 98 HIS A O 1
ATOM 758 N N . ALA A 1 99 ? -3.654 5.266 -16.475 1.00 89.38 99 ALA A N 1
ATOM 759 C CA . ALA A 1 99 ? -2.691 5.991 -15.652 1.00 89.38 99 ALA A CA 1
ATOM 760 C C . ALA A 1 99 ? -1.311 5.316 -15.646 1.00 89.38 99 ALA A C 1
ATOM 762 O O . ALA A 1 99 ? -0.302 5.987 -15.846 1.00 89.38 99 ALA A O 1
ATOM 763 N N . ILE A 1 100 ? -1.262 3.985 -15.513 1.00 89.00 100 ILE A N 1
ATOM 764 C CA . ILE A 1 100 ? -0.009 3.213 -15.561 1.00 89.00 100 ILE A CA 1
ATOM 765 C C . ILE A 1 100 ? 0.692 3.377 -16.917 1.00 89.00 100 ILE A C 1
ATOM 767 O O . ILE A 1 100 ? 1.900 3.610 -16.973 1.00 89.00 100 ILE A O 1
ATOM 771 N N . ARG A 1 101 ? -0.057 3.296 -18.025 1.00 90.56 101 ARG A N 1
ATOM 772 C CA . ARG A 1 101 ? 0.489 3.469 -19.384 1.00 90.56 101 ARG A CA 1
ATOM 773 C C . ARG A 1 101 ? 1.008 4.880 -19.656 1.00 90.56 101 ARG A C 1
ATOM 775 O O . ARG A 1 101 ? 1.852 5.039 -20.530 1.00 90.56 101 ARG A O 1
ATOM 782 N N . ASN A 1 102 ? 0.530 5.871 -18.910 1.00 93.12 102 ASN A N 1
ATOM 783 C CA . ASN A 1 102 ? 0.961 7.262 -19.026 1.00 93.12 102 ASN A CA 1
ATOM 784 C C . ASN A 1 102 ? 2.081 7.643 -18.042 1.00 93.12 102 ASN A C 1
ATOM 786 O O . ASN A 1 102 ? 2.483 8.807 -18.008 1.00 93.12 102 ASN A O 1
ATOM 790 N N . LEU A 1 103 ? 2.591 6.702 -17.237 1.00 91.75 103 LEU A N 1
ATOM 791 C CA . LEU A 1 103 ? 3.800 6.931 -16.442 1.00 91.75 103 LEU A CA 1
ATOM 792 C C . LEU A 1 103 ? 5.002 7.237 -17.345 1.00 91.75 103 LEU A C 1
ATOM 794 O O . LEU A 1 103 ? 5.043 6.841 -18.511 1.00 91.75 103 LEU A O 1
ATOM 798 N N . SER A 1 104 ? 5.995 7.940 -16.795 1.00 93.81 104 SER A N 1
ATOM 799 C CA . SER A 1 104 ? 7.213 8.260 -17.539 1.00 93.81 104 SER A CA 1
ATOM 800 C C . SER A 1 104 ? 7.946 6.983 -17.972 1.00 93.81 104 SER A C 1
ATOM 802 O O . SER A 1 104 ? 7.856 5.953 -17.306 1.00 93.81 104 SER A O 1
ATOM 804 N N . ALA A 1 105 ? 8.719 7.046 -19.060 1.00 92.44 105 ALA A N 1
ATOM 805 C CA . ALA A 1 105 ? 9.497 5.893 -19.523 1.00 92.44 105 ALA A CA 1
ATOM 806 C C . ALA A 1 105 ? 10.466 5.369 -18.445 1.00 92.44 105 ALA A C 1
ATOM 808 O O . ALA A 1 105 ? 10.648 4.161 -18.317 1.00 92.44 105 ALA A O 1
ATOM 809 N N . ALA A 1 106 ? 11.037 6.269 -17.636 1.00 91.38 106 ALA A N 1
ATOM 810 C CA . ALA A 1 106 ? 11.897 5.905 -16.513 1.00 91.38 106 ALA A CA 1
ATOM 811 C C . ALA A 1 106 ? 11.128 5.134 -15.427 1.00 91.38 106 ALA A C 1
ATOM 813 O O . ALA A 1 106 ? 11.605 4.104 -14.955 1.00 91.38 106 ALA A O 1
ATOM 814 N N . ASP A 1 107 ? 9.918 5.587 -15.078 1.00 92.06 107 ASP A N 1
ATOM 815 C CA . ASP A 1 107 ? 9.062 4.885 -14.118 1.00 92.06 107 ASP A CA 1
ATOM 816 C C . ASP A 1 107 ? 8.631 3.517 -14.653 1.00 92.06 107 ASP A C 1
ATOM 818 O O . ASP A 1 107 ? 8.699 2.528 -13.931 1.00 92.06 107 ASP A O 1
ATOM 822 N N . GLN A 1 108 ? 8.231 3.435 -15.925 1.00 89.12 108 GLN A N 1
ATOM 823 C CA . GLN A 1 108 ? 7.861 2.167 -16.556 1.00 89.12 108 GLN A CA 1
ATOM 824 C C . GLN A 1 108 ? 9.031 1.182 -16.553 1.00 89.12 108 GLN A C 1
ATOM 826 O O . GLN A 1 108 ? 8.858 0.031 -16.159 1.00 89.12 108 GLN A O 1
ATOM 831 N N . GLN A 1 109 ? 10.227 1.634 -16.935 1.00 89.62 109 GLN A N 1
ATOM 832 C CA . GLN A 1 109 ? 11.429 0.803 -16.939 1.00 89.62 109 GLN A CA 1
ATOM 833 C C . GLN A 1 109 ? 11.765 0.283 -15.538 1.00 89.62 109 GLN A C 1
ATOM 835 O O . GLN A 1 109 ? 12.063 -0.900 -15.379 1.00 89.62 109 GLN A O 1
ATOM 840 N N . HIS A 1 110 ? 11.692 1.141 -14.520 1.00 89.94 110 HIS A N 1
ATOM 841 C CA . HIS A 1 110 ? 11.938 0.724 -13.145 1.00 89.94 110 HIS A CA 1
ATOM 842 C C . HIS A 1 110 ? 10.892 -0.296 -12.665 1.00 89.94 110 HIS A C 1
ATOM 844 O O . HIS A 1 110 ? 11.254 -1.338 -12.127 1.00 89.94 110 HIS A O 1
ATOM 850 N N . LEU A 1 111 ? 9.603 -0.040 -12.909 1.00 86.06 111 LEU A N 1
ATOM 851 C CA . LEU A 1 111 ? 8.517 -0.949 -12.523 1.00 86.06 111 LEU A CA 1
ATOM 852 C C . LEU A 1 111 ? 8.608 -2.319 -13.208 1.00 86.06 111 LEU A C 1
ATOM 854 O O . LEU A 1 111 ? 8.176 -3.314 -12.633 1.00 86.06 111 LEU A O 1
ATOM 858 N N . HIS A 1 112 ? 9.151 -2.380 -14.425 1.00 84.25 112 HIS A N 1
ATOM 859 C CA . HIS A 1 112 ? 9.451 -3.649 -15.083 1.00 84.25 112 HIS A CA 1
ATOM 860 C C . HIS A 1 112 ? 10.562 -4.410 -14.362 1.00 84.25 112 HIS A C 1
ATOM 862 O O . HIS A 1 112 ? 10.397 -5.590 -14.092 1.00 84.25 112 HIS A O 1
ATOM 868 N N . HIS A 1 113 ? 11.647 -3.728 -13.992 1.00 82.88 113 HIS A N 1
ATOM 869 C CA . HIS A 1 113 ? 12.802 -4.370 -13.367 1.00 82.88 113 HIS A CA 1
ATOM 870 C C . HIS A 1 113 ? 12.501 -4.990 -11.999 1.00 82.88 113 HIS A C 1
ATOM 872 O O . HIS A 1 113 ? 13.078 -6.009 -11.655 1.00 82.88 113 HIS A O 1
ATOM 878 N N . VAL A 1 114 ? 11.608 -4.387 -11.214 1.00 76.00 114 VAL A N 1
ATOM 879 C CA . VAL A 1 114 ? 11.285 -4.892 -9.868 1.00 76.00 114 VAL A CA 1
ATOM 880 C C . VAL A 1 114 ? 10.307 -6.075 -9.894 1.00 76.00 114 VAL A C 1
ATOM 882 O O . VAL A 1 114 ? 10.123 -6.751 -8.885 1.00 76.00 114 VAL A O 1
ATOM 885 N N . ARG A 1 115 ? 9.657 -6.332 -11.034 1.00 64.44 115 ARG A N 1
ATOM 886 C CA . ARG A 1 115 ? 8.744 -7.472 -11.204 1.00 64.44 115 ARG A CA 1
ATOM 887 C C . ARG A 1 115 ? 9.452 -8.773 -11.599 1.00 64.44 115 ARG A C 1
ATOM 889 O O . ARG A 1 115 ? 8.798 -9.813 -11.526 1.00 64.44 115 ARG A O 1
ATOM 896 N N . ASP A 1 116 ? 10.715 -8.695 -12.017 1.00 48.00 116 ASP A N 1
ATOM 897 C CA . ASP A 1 116 ? 11.556 -9.815 -12.469 1.00 48.00 116 ASP A CA 1
ATOM 898 C C . ASP A 1 116 ? 12.468 -10.332 -11.339 1.00 48.00 116 ASP A C 1
ATOM 900 O O . ASP A 1 116 ? 12.689 -11.565 -11.283 1.00 48.00 116 ASP A O 1
#

Foldseek 3Di:
DDDPPVPPQAAWDWAWDPPPHTWIKTAGRDDAQPEEEEDEDDPPDAQLLCLCVCRVVNVVRYIYIYDGDPLDDFDRDPLSVQLSVLSNPADDPVSSVVSLVPDDPVSVVRVVVRND